Protein AF-D2Z6V6-F1 (afdb_monomer)

Organism: NCBI:txid469381

Solvent-accessible surface area (backbone atoms only — not comparable to full-atom values): 4238 Å² total; per-residue (Å²): 135,61,76,65,62,56,54,52,52,53,50,51,56,53,49,52,56,37,55,76,68,62,27,59,43,78,46,75,47,77,40,63,40,89,87,75,76,40,78,74,48,65,48,82,39,86,39,78,53,73,68,80,81,80,55,52,65,74,70,60,61,85,67,76,79,125

Radius of gyration: 18.35 Å; Cα contacts (8 Å, |Δi|>4): 50; chains: 1; bounding box: 37×40×53 Å

Nearest PDB structures (foldseek):
  6hq5-assembly1_A  TM=8.588E-01  e=1.177E-01  Bdellovibrio bacteriovorus HD100
  6hq7-assembly1_A  TM=8.811E-01  e=1.861E-01  Bdellovibrio bacteriovorus HD100
  3jss-assembly1_A-2  TM=5.690E-01  e=2.913E+00  Mus musculus
  3juz-assembly1_A-2  TM=5.763E-01  e=5.987E+00  Mus musculus

InterPro domains:
  IPR035919 EAL domain superfamily [SSF141868] (15-52)

pLDDT: mean 73.63, std 18.59, range [36.22, 97.0]

Foldseek 3Di:
DDPVVVVVVVVVVVVVVCVVVVQKDWDWDFDADPPPRDGPDTDIDIDGHPDPDPCPCVPPVVPPDD

Mean predicted aligned error: 12.36 Å

Structure (mmCIF, N/CA/C/O backbone):
data_AF-D2Z6V6-F1
#
_entry.id   AF-D2Z6V6-F1
#
loop_
_atom_site.group_PDB
_atom_site.id
_atom_site.type_symbol
_atom_site.label_atom_id
_atom_site.label_alt_id
_atom_site.label_comp_id
_atom_site.label_asym_id
_atom_site.label_entity_id
_atom_site.label_seq_id
_atom_site.pdbx_PDB_ins_code
_atom_site.Cartn_x
_atom_site.Cartn_y
_atom_site.Cartn_z
_atom_site.occupancy
_atom_site.B_iso_or_equiv
_atom_site.auth_seq_id
_ato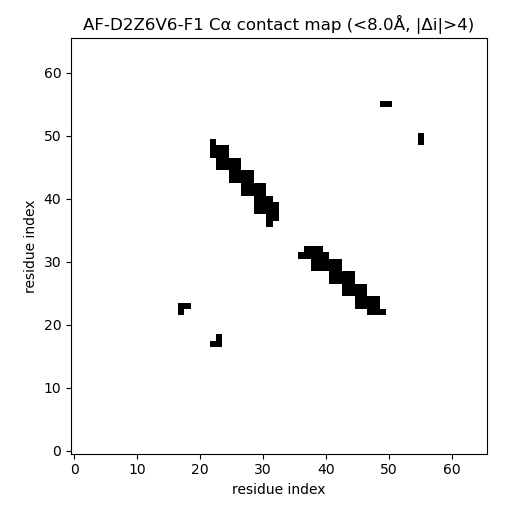m_site.auth_comp_id
_atom_site.auth_asym_id
_atom_site.auth_atom_id
_atom_site.pdbx_PDB_model_num
ATOM 1 N N . MET A 1 1 ? 0.183 12.624 36.698 1.00 53.72 1 MET A N 1
ATOM 2 C CA . MET A 1 1 ? -0.031 12.172 35.306 1.00 53.72 1 MET A CA 1
ATOM 3 C C . MET A 1 1 ? 0.509 13.262 34.398 1.00 53.72 1 MET A C 1
ATOM 5 O O . MET A 1 1 ? 0.125 14.408 34.598 1.00 53.72 1 MET A O 1
ATOM 9 N N . SER A 1 2 ? 1.470 12.964 33.521 1.00 61.91 2 SER A N 1
ATOM 10 C CA . SER A 1 2 ? 2.047 13.977 32.626 1.00 61.91 2 SER A CA 1
ATOM 11 C C . SER A 1 2 ? 1.130 14.176 31.414 1.00 61.91 2 SER A C 1
ATOM 13 O O . SER A 1 2 ? 0.422 13.257 31.009 1.00 61.91 2 SER A O 1
ATOM 15 N N . GLY A 1 3 ? 1.116 15.374 30.823 1.00 57.16 3 GLY A N 1
ATOM 16 C CA . GLY A 1 3 ? 0.279 15.665 29.647 1.00 57.16 3 GLY A CA 1
ATOM 17 C C . GLY A 1 3 ? 0.565 14.763 28.435 1.00 57.16 3 GLY A C 1
ATOM 18 O O . GLY A 1 3 ? -0.313 14.576 27.598 1.00 57.16 3 GLY A O 1
ATOM 19 N N . ALA A 1 4 ? 1.750 14.144 28.379 1.00 62.09 4 ALA A N 1
ATOM 20 C CA . ALA A 1 4 ? 2.119 13.158 27.363 1.00 62.09 4 ALA A CA 1
ATOM 21 C C . ALA A 1 4 ? 1.256 11.884 27.431 1.00 62.09 4 ALA A C 1
ATOM 23 O O . ALA A 1 4 ? 0.819 11.387 26.398 1.00 62.09 4 ALA A O 1
ATOM 24 N N . THR A 1 5 ? 0.919 11.408 28.636 1.00 65.19 5 THR A N 1
ATOM 25 C CA . THR A 1 5 ? 0.151 10.162 28.817 1.00 65.19 5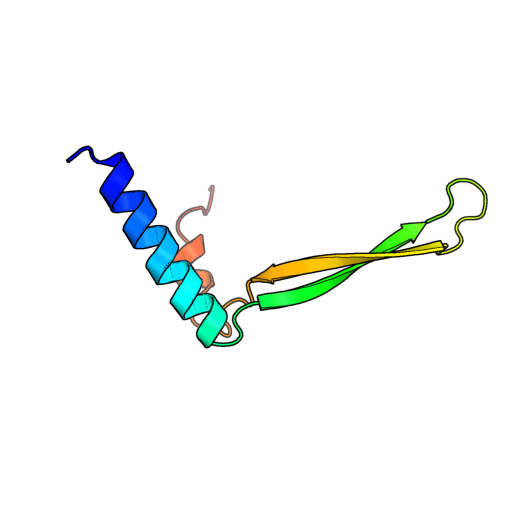 THR A CA 1
ATOM 26 C C . THR A 1 5 ? -1.291 10.293 28.320 1.00 65.19 5 THR A C 1
ATOM 28 O O . THR A 1 5 ? -1.878 9.335 27.834 1.00 65.19 5 THR A O 1
ATOM 31 N N . ILE A 1 6 ? -1.875 11.490 28.417 1.00 67.12 6 ILE A N 1
ATOM 32 C CA . ILE A 1 6 ? -3.250 11.749 27.975 1.00 67.12 6 ILE A CA 1
ATOM 33 C C . ILE A 1 6 ? -3.328 11.760 26.441 1.00 67.12 6 ILE A C 1
ATOM 35 O O . ILE A 1 6 ? -4.225 11.142 25.873 1.00 67.12 6 ILE A O 1
ATOM 39 N N . LEU A 1 7 ? -2.375 12.405 25.759 1.00 64.44 7 LEU A N 1
ATOM 40 C CA . LEU A 1 7 ? -2.341 12.468 24.292 1.00 64.44 7 LEU A CA 1
ATOM 41 C C . LEU A 1 7 ? -2.135 11.091 23.646 1.00 64.44 7 LEU A C 1
ATOM 43 O O . LEU A 1 7 ? -2.771 10.799 22.636 1.00 64.44 7 LEU A O 1
ATOM 47 N N . GLU A 1 8 ? -1.304 10.235 24.242 1.00 67.69 8 GLU A N 1
ATOM 48 C CA . GLU A 1 8 ? -1.099 8.859 23.771 1.00 67.69 8 GLU A CA 1
ATOM 49 C C . GLU A 1 8 ? -2.378 8.015 23.869 1.00 67.69 8 GLU A C 1
ATOM 51 O O . GLU A 1 8 ? -2.712 7.297 22.927 1.00 67.69 8 GLU A O 1
ATOM 56 N N . ILE A 1 9 ? -3.135 8.150 24.964 1.00 69.62 9 ILE A N 1
ATOM 57 C CA . ILE A 1 9 ? -4.419 7.454 25.155 1.00 69.62 9 ILE A CA 1
ATOM 58 C C . ILE A 1 9 ? -5.472 7.955 24.157 1.00 69.62 9 ILE A C 1
ATOM 60 O O . ILE A 1 9 ? -6.223 7.167 23.585 1.00 69.62 9 ILE A O 1
ATOM 64 N N . PHE A 1 10 ? -5.537 9.265 23.910 1.00 68.88 10 PHE A N 1
ATOM 65 C CA . PHE A 1 10 ? -6.459 9.798 22.904 1.00 68.88 10 PHE A CA 1
ATOM 66 C C . PHE A 1 10 ? -6.101 9.326 21.491 1.00 68.88 10 PHE A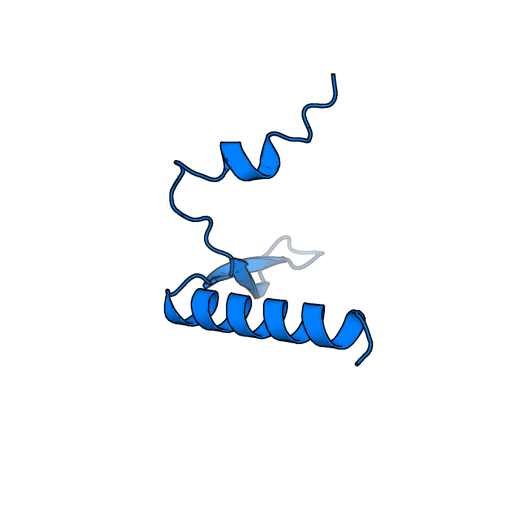 C 1
ATOM 68 O O . PHE A 1 10 ? -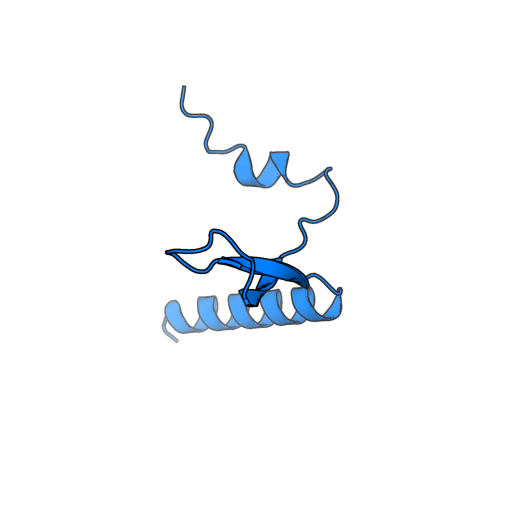6.998 8.994 20.713 1.00 68.88 10 PHE A O 1
ATOM 75 N N . LEU A 1 11 ? -4.807 9.260 21.163 1.00 74.69 11 LEU A N 1
ATOM 76 C CA . LEU A 1 11 ? -4.340 8.787 19.864 1.00 74.69 11 LEU A CA 1
ATOM 77 C C . LEU A 1 11 ? -4.623 7.292 19.665 1.00 74.69 11 LEU A C 1
ATOM 79 O O . LEU A 1 11 ? -5.038 6.899 18.574 1.00 74.69 11 LEU A O 1
ATOM 83 N N . SER A 1 12 ? -4.449 6.468 20.704 1.00 78.62 12 SER A N 1
ATOM 84 C CA . SER A 1 12 ? -4.718 5.029 20.628 1.00 78.62 12 SER A CA 1
ATOM 85 C C . SER A 1 12 ? -6.208 4.734 20.438 1.00 78.62 12 SER A C 1
ATOM 87 O O . SER A 1 12 ? -6.560 3.988 19.525 1.00 78.62 12 SER A O 1
ATOM 89 N N . CYS A 1 13 ? -7.089 5.388 21.202 1.00 79.31 13 CYS A N 1
ATOM 90 C CA . CYS A 1 13 ? -8.539 5.249 21.047 1.00 79.31 13 CYS A CA 1
ATOM 91 C C . CYS A 1 13 ? -9.023 5.716 19.66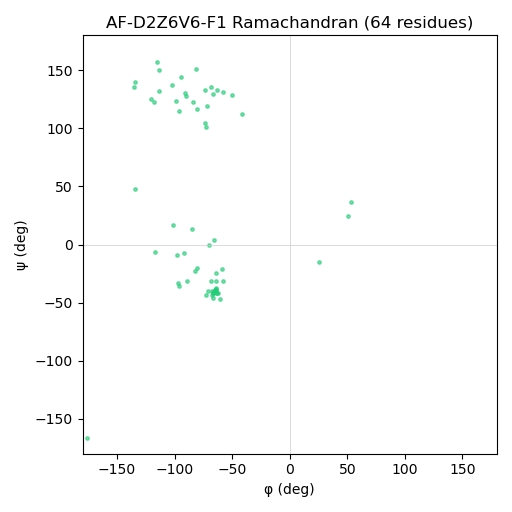4 1.00 79.31 13 CYS A C 1
ATOM 93 O O . CYS A 1 13 ? -9.862 5.064 19.040 1.00 79.31 13 CYS A O 1
ATOM 95 N N . ALA A 1 14 ? -8.490 6.836 19.161 1.00 78.69 14 ALA A N 1
ATOM 96 C CA . ALA A 1 14 ? -8.846 7.350 17.841 1.00 78.69 14 ALA A CA 1
ATOM 97 C C . ALA A 1 14 ? -8.390 6.411 16.712 1.00 78.69 14 ALA A C 1
ATOM 99 O O . ALA A 1 14 ? -9.136 6.195 15.756 1.00 78.69 14 ALA A O 1
ATOM 100 N N . LEU A 1 15 ? -7.189 5.833 16.825 1.00 81.19 15 LEU A N 1
ATOM 101 C CA . LEU A 1 15 ? -6.672 4.869 15.856 1.00 81.19 15 LEU A CA 1
ATOM 102 C C . LEU A 1 15 ? -7.485 3.570 15.864 1.00 81.19 15 LEU A C 1
ATOM 104 O O . LEU A 1 15 ? -7.796 3.046 14.797 1.00 81.19 15 LEU A O 1
ATOM 108 N N . GLU A 1 16 ? -7.857 3.061 17.038 1.00 84.81 16 GLU A N 1
ATOM 109 C CA . GLU A 1 16 ? -8.660 1.843 17.148 1.00 84.81 16 GLU A CA 1
ATOM 110 C C . GLU A 1 16 ? -10.024 2.007 16.466 1.00 84.81 16 GLU A C 1
ATOM 112 O O . GLU A 1 16 ? -10.422 1.174 15.650 1.00 84.81 16 GLU A O 1
ATOM 117 N N . GLU A 1 17 ? -10.714 3.116 16.729 1.00 82.00 17 GLU A N 1
ATOM 118 C CA . GLU A 1 17 ? -11.993 3.416 16.085 1.00 82.00 17 GLU A CA 1
ATOM 119 C C . GLU A 1 17 ? -11.837 3.603 14.567 1.00 82.00 17 GLU A C 1
ATOM 121 O O . GLU A 1 17 ? -12.674 3.151 13.780 1.00 82.00 17 GLU A O 1
ATOM 126 N N . PHE A 1 18 ? -10.736 4.220 14.132 1.00 79.50 18 PHE A N 1
ATOM 127 C CA . PHE A 1 18 ? -10.412 4.376 12.717 1.00 79.50 18 PHE A CA 1
ATOM 128 C C . PHE A 1 18 ? -10.200 3.026 12.017 1.00 79.50 18 PHE A C 1
ATOM 130 O O . PHE A 1 18 ? -10.704 2.815 10.912 1.00 79.50 18 PHE A O 1
ATOM 137 N N . LEU A 1 19 ? -9.512 2.086 12.670 1.00 83.62 19 LEU A N 1
ATOM 138 C CA . LEU A 1 19 ? -9.310 0.728 12.163 1.00 83.62 19 LEU A CA 1
ATOM 139 C C . LEU A 1 19 ? -10.623 -0.065 12.114 1.00 83.62 19 LEU A C 1
ATOM 141 O O . LEU A 1 19 ? -10.909 -0.691 11.095 1.00 83.62 19 LEU A O 1
ATOM 145 N N . ARG A 1 20 ? -11.461 0.015 13.159 1.00 84.56 20 ARG A N 1
ATOM 146 C CA . ARG A 1 20 ? -12.773 -0.664 13.214 1.00 84.56 20 ARG A CA 1
ATOM 147 C C . ARG A 1 20 ? -13.705 -0.259 12.072 1.00 84.56 20 ARG A C 1
ATOM 149 O O . ARG A 1 20 ? -14.497 -1.072 11.606 1.00 84.56 20 ARG A O 1
ATOM 156 N N . ARG A 1 21 ? -13.602 0.983 11.593 1.00 84.00 21 ARG A N 1
ATOM 157 C CA . ARG A 1 21 ? -14.415 1.515 10.485 1.00 84.00 21 ARG A CA 1
ATOM 158 C C . ARG A 1 21 ? -13.858 1.205 9.094 1.00 84.00 21 ARG A C 1
ATOM 160 O O . ARG A 1 21 ? -14.302 1.821 8.128 1.00 84.00 21 ARG A O 1
ATOM 167 N N . ASN A 1 22 ? -12.887 0.296 8.970 1.00 81.25 22 ASN A N 1
ATOM 168 C CA . ASN A 1 22 ? -12.144 0.065 7.726 1.00 81.25 22 ASN A CA 1
ATOM 169 C C . ASN A 1 22 ? -11.537 1.366 7.171 1.00 81.25 22 ASN A C 1
ATOM 171 O O . ASN A 1 22 ? -11.475 1.586 5.962 1.00 81.25 22 ASN A O 1
ATOM 175 N N . GLY A 1 23 ? -11.085 2.248 8.070 1.00 81.38 23 GLY A N 1
ATOM 176 C CA . GLY A 1 23 ? -10.496 3.535 7.724 1.00 81.38 23 GLY A CA 1
ATOM 177 C C . GLY A 1 23 ? -9.125 3.419 7.064 1.00 81.38 23 GLY A C 1
ATOM 178 O O . GLY A 1 23 ? -8.551 4.434 6.711 1.00 81.38 23 GLY A O 1
ATOM 179 N N . VAL A 1 24 ? -8.566 2.225 6.864 1.00 86.56 24 VAL A N 1
ATOM 180 C CA . VAL A 1 24 ? -7.272 2.040 6.195 1.00 86.56 24 VAL A CA 1
ATOM 181 C C . VAL A 1 24 ? -7.473 1.308 4.876 1.00 86.56 24 VAL A C 1
ATOM 183 O O . VAL A 1 24 ? -8.128 0.273 4.823 1.00 86.56 24 VAL A O 1
ATOM 186 N N . LYS A 1 25 ? -6.859 1.829 3.814 1.00 87.94 25 LYS A N 1
ATOM 187 C CA . LYS A 1 25 ? -6.704 1.143 2.531 1.00 87.94 25 LYS A CA 1
ATOM 188 C C . LYS A 1 25 ? -5.235 0.845 2.266 1.00 87.94 25 LYS A C 1
ATOM 190 O O . LYS A 1 25 ? -4.358 1.617 2.658 1.00 87.94 25 LYS A O 1
ATOM 195 N N . THR A 1 26 ? -4.982 -0.229 1.537 1.00 92.19 26 THR A N 1
ATOM 196 C CA . THR A 1 26 ? -3.654 -0.532 1.004 1.00 92.19 26 THR A CA 1
ATOM 197 C C . THR A 1 26 ? -3.516 0.086 -0.382 1.00 92.19 26 THR A C 1
ATOM 199 O O . THR A 1 26 ? -4.389 -0.077 -1.233 1.00 92.19 26 THR A O 1
ATOM 202 N N . VAL A 1 27 ? -2.426 0.812 -0.609 1.00 93.06 27 VAL A N 1
ATOM 203 C CA . VAL A 1 27 ? -2.003 1.273 -1.937 1.00 93.06 27 VAL A CA 1
ATOM 204 C C . VAL A 1 27 ? -0.670 0.621 -2.289 1.00 93.06 27 VAL A C 1
ATOM 206 O O . VAL A 1 27 ? 0.064 0.211 -1.394 1.00 93.06 27 VAL A O 1
ATOM 209 N N . PHE A 1 28 ? -0.355 0.523 -3.577 1.00 96.12 28 PHE A N 1
ATOM 210 C CA . PHE A 1 28 ? 0.845 -0.163 -4.051 1.00 96.12 28 PHE A CA 1
ATOM 211 C C . PHE A 1 28 ? 1.759 0.815 -4.783 1.00 96.12 28 PHE A C 1
ATOM 213 O O . PHE A 1 28 ? 1.339 1.446 -5.753 1.00 96.12 28 PHE A O 1
ATOM 220 N N . GLN A 1 29 ? 3.000 0.943 -4.318 1.00 96.12 29 GLN A N 1
ATOM 221 C CA . GLN A 1 29 ? 4.034 1.743 -4.971 1.00 96.12 29 GLN A CA 1
ATOM 222 C C . GLN A 1 29 ? 4.934 0.822 -5.808 1.00 96.12 29 GLN A C 1
ATOM 224 O O . GLN A 1 29 ? 5.475 -0.135 -5.256 1.00 96.12 29 GLN A O 1
ATOM 229 N N . PRO A 1 30 ? 5.102 1.056 -7.123 1.00 94.44 30 PRO A N 1
ATOM 230 C CA . PRO A 1 30 ? 5.954 0.211 -7.952 1.00 94.44 30 PRO A CA 1
ATOM 231 C C . PRO A 1 30 ? 7.430 0.378 -7.578 1.00 94.44 30 PRO A C 1
ATOM 233 O O . PRO A 1 30 ? 7.928 1.496 -7.448 1.00 94.44 30 PRO A O 1
ATOM 236 N N . VAL A 1 31 ? 8.134 -0.746 -7.471 1.00 94.88 31 VAL A N 1
ATOM 237 C CA . VAL A 1 31 ? 9.594 -0.810 -7.384 1.00 94.88 31 VAL A CA 1
ATOM 238 C C . VAL 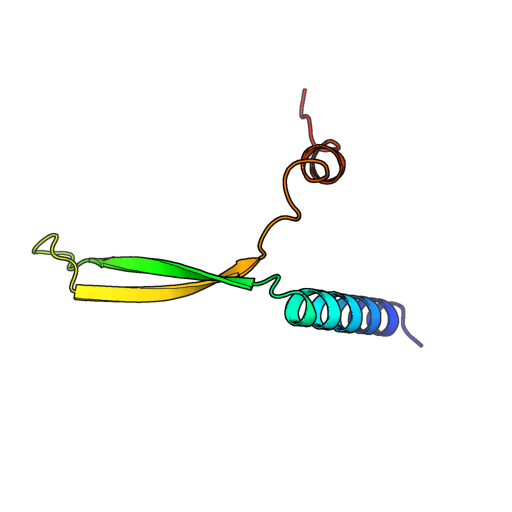A 1 31 ? 10.115 -1.067 -8.790 1.00 94.88 31 VAL A C 1
ATOM 240 O O . VAL A 1 31 ? 9.823 -2.103 -9.395 1.00 94.88 31 VAL A O 1
ATOM 243 N N . VAL A 1 32 ? 10.846 -0.095 -9.327 1.00 94.69 32 VAL A N 1
ATOM 244 C CA . VAL A 1 32 ? 11.363 -0.132 -10.696 1.00 94.69 32 VAL A CA 1
ATOM 245 C C . VAL A 1 32 ? 12.840 -0.499 -10.700 1.00 94.69 32 VAL A C 1
ATOM 247 O O . VAL A 1 32 ? 13.614 0.001 -9.886 1.00 94.69 32 VAL A O 1
ATOM 250 N N . ASP A 1 33 ? 13.228 -1.373 -11.626 1.00 91.31 33 ASP A N 1
ATOM 251 C CA . ASP A 1 33 ? 14.634 -1.609 -11.933 1.00 91.31 33 ASP A CA 1
ATOM 252 C C . ASP A 1 33 ? 15.244 -0.346 -12.557 1.00 91.31 33 ASP A C 1
ATOM 254 O O . ASP A 1 33 ? 14.702 0.213 -13.516 1.00 91.31 33 ASP A O 1
ATOM 258 N N . PHE A 1 34 ? 16.380 0.087 -12.011 1.00 83.88 34 PHE A N 1
ATOM 259 C CA . PHE A 1 34 ? 17.069 1.312 -12.406 1.00 83.88 34 PHE A CA 1
ATOM 260 C C . PHE A 1 34 ? 17.574 1.263 -13.854 1.00 83.88 34 PHE A C 1
ATOM 262 O O . PHE A 1 34 ? 17.611 2.292 -14.524 1.00 83.88 34 PHE A O 1
ATOM 269 N N . PHE A 1 35 ? 17.938 0.080 -14.358 1.00 85.94 35 PHE A N 1
ATOM 270 C CA . PHE A 1 35 ? 18.557 -0.060 -15.680 1.00 85.94 35 PHE A CA 1
ATOM 271 C C . PHE A 1 35 ? 17.563 -0.437 -16.783 1.00 85.94 35 PHE A C 1
ATOM 273 O O . PHE A 1 35 ? 17.725 -0.011 -17.925 1.00 85.94 35 PHE A O 1
ATOM 280 N N . GLY A 1 36 ? 16.531 -1.222 -16.466 1.00 79.50 36 GLY A N 1
ATOM 281 C CA . GLY A 1 36 ? 15.552 -1.698 -17.442 1.00 79.50 36 GLY A CA 1
ATOM 282 C C . GLY A 1 36 ? 14.246 -0.907 -17.509 1.00 79.50 36 GLY A C 1
ATOM 283 O O . GLY A 1 36 ? 13.432 -1.202 -18.383 1.00 79.50 36 GLY A O 1
ATOM 284 N N . ALA A 1 37 ? 14.003 0.030 -16.581 1.00 82.81 37 ALA A N 1
ATOM 285 C CA . ALA A 1 37 ? 12.711 0.708 -16.397 1.00 82.81 37 ALA A CA 1
ATOM 286 C C . ALA A 1 37 ? 11.513 -0.265 -16.296 1.00 82.81 37 ALA A C 1
ATOM 288 O O . ALA A 1 37 ? 10.370 0.081 -16.599 1.00 82.81 37 ALA A O 1
ATOM 289 N N . LYS A 1 38 ? 11.774 -1.510 -15.881 1.00 92.81 38 LYS A N 1
ATOM 290 C CA . LYS A 1 38 ? 10.764 -2.552 -15.689 1.00 92.81 38 LYS A CA 1
ATOM 291 C C . LYS A 1 38 ? 10.317 -2.563 -14.236 1.00 92.81 38 LYS A C 1
ATOM 293 O O . LYS A 1 38 ? 11.123 -2.364 -13.329 1.00 92.81 38 LYS A O 1
ATOM 298 N N . ILE A 1 39 ? 9.034 -2.835 -14.015 1.00 94.44 39 ILE A N 1
ATOM 299 C CA . ILE A 1 39 ? 8.503 -3.059 -12.670 1.00 94.44 39 ILE A CA 1
ATOM 300 C C . ILE A 1 39 ? 9.011 -4.419 -12.189 1.00 94.44 39 ILE A C 1
ATOM 302 O O . ILE A 1 39 ? 8.729 -5.440 -12.814 1.00 94.44 39 ILE A O 1
ATOM 306 N N . TRP A 1 40 ? 9.767 -4.418 -11.093 1.00 94.19 40 TRP A N 1
ATOM 307 C CA . TRP A 1 40 ? 10.255 -5.632 -10.437 1.00 94.19 40 TRP A CA 1
ATOM 308 C C . TRP A 1 40 ? 9.263 -6.140 -9.385 1.00 94.19 40 TRP A C 1
ATOM 310 O O . TRP A 1 40 ? 9.116 -7.342 -9.184 1.00 94.19 40 TRP A O 1
ATOM 320 N N . GLY A 1 41 ? 8.536 -5.220 -8.750 1.00 94.75 41 GLY A N 1
ATOM 321 C CA . GLY A 1 41 ? 7.526 -5.544 -7.753 1.00 94.75 41 GLY A CA 1
ATOM 322 C C . GLY A 1 41 ? 6.779 -4.313 -7.257 1.00 94.75 41 GLY A C 1
ATOM 323 O O . GLY A 1 41 ? 6.876 -3.235 -7.843 1.00 94.75 41 GLY A O 1
ATOM 324 N N . TYR A 1 42 ? 6.042 -4.482 -6.162 1.00 97.00 42 TYR A N 1
ATOM 325 C CA . TYR A 1 42 ? 5.294 -3.411 -5.511 1.00 97.00 42 TYR A CA 1
ATOM 326 C C . TYR A 1 42 ? 5.509 -3.441 -4.001 1.00 97.00 42 TYR A C 1
ATOM 328 O O . TYR A 1 42 ? 5.484 -4.505 -3.386 1.00 97.00 42 TYR A O 1
ATOM 336 N N . GLU A 1 43 ? 5.652 -2.265 -3.402 1.00 96.19 43 GLU A N 1
ATOM 337 C CA . GLU A 1 43 ? 5.581 -2.071 -1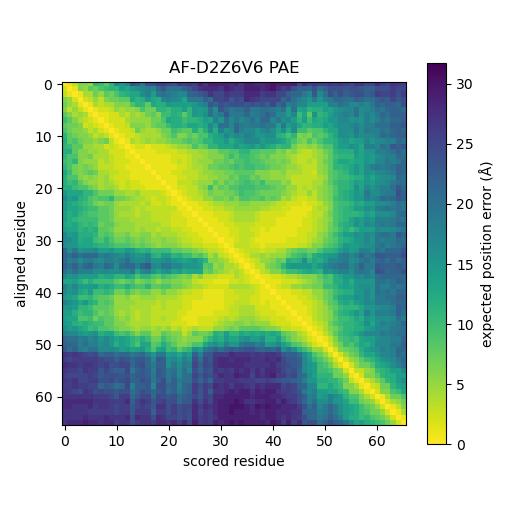.959 1.00 96.19 43 GLU A CA 1
ATOM 338 C C . GLU A 1 43 ? 4.132 -1.776 -1.552 1.00 96.19 43 GLU A C 1
ATOM 340 O O . GLU A 1 43 ? 3.485 -0.884 -2.109 1.00 96.19 43 GLU A O 1
ATOM 345 N N . ALA A 1 44 ? 3.609 -2.532 -0.584 1.00 96.19 44 ALA A N 1
ATOM 346 C CA . ALA A 1 44 ? 2.282 -2.313 -0.022 1.00 96.19 44 ALA A CA 1
ATOM 347 C C . ALA A 1 44 ? 2.341 -1.248 1.084 1.00 96.19 44 ALA A C 1
ATOM 349 O O . ALA A 1 44 ? 3.045 -1.406 2.076 1.00 96.19 44 ALA A O 1
ATOM 350 N N . LEU A 1 45 ? 1.562 -0.178 0.935 1.00 93.88 45 LEU A N 1
ATOM 351 C CA . LEU A 1 45 ? 1.547 0.967 1.841 1.00 93.88 45 LEU A CA 1
ATOM 352 C C . LEU A 1 45 ? 0.154 1.166 2.441 1.00 93.88 45 LEU A C 1
ATOM 354 O O . LEU A 1 45 ? -0.828 1.356 1.719 1.00 93.88 45 LEU A O 1
ATOM 358 N N . SER A 1 46 ? 0.068 1.202 3.769 1.00 91.25 46 SER A N 1
ATOM 359 C CA . SER A 1 46 ? -1.165 1.555 4.480 1.00 91.25 46 SER A CA 1
ATOM 360 C C . SER A 1 46 ? -1.437 3.060 4.383 1.00 91.25 46 SER A C 1
ATOM 362 O O . SER A 1 46 ? -0.547 3.893 4.596 1.00 91.25 46 SER A O 1
ATOM 364 N N . ARG A 1 47 ? -2.676 3.434 4.052 1.00 88.12 47 ARG A N 1
ATOM 365 C CA . ARG A 1 47 ? -3.133 4.826 3.950 1.00 88.12 47 ARG A CA 1
ATOM 366 C C . ARG A 1 47 ? -4.488 4.993 4.615 1.00 88.12 47 ARG A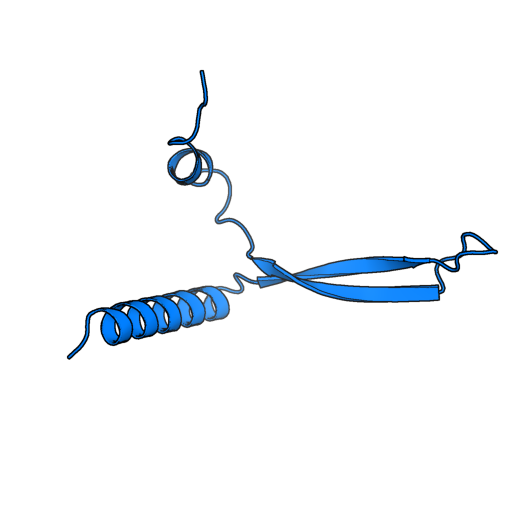 C 1
ATOM 368 O O . ARG A 1 47 ? -5.393 4.199 4.380 1.00 88.12 47 ARG A O 1
ATOM 375 N N . GLY A 1 48 ? -4.641 6.063 5.390 1.00 84.25 48 GLY A N 1
ATOM 376 C CA . GLY A 1 48 ? -5.943 6.453 5.912 1.00 84.25 48 GLY A CA 1
ATOM 377 C C . GLY A 1 48 ? -6.904 6.825 4.780 1.00 84.25 48 GLY A C 1
ATOM 378 O O . GLY A 1 48 ? -6.542 7.559 3.859 1.00 84.25 48 GLY A O 1
ATOM 379 N N . VAL A 1 49 ? -8.122 6.301 4.834 1.00 76.44 49 VAL A N 1
ATOM 380 C CA . VAL A 1 49 ? -9.236 6.668 3.974 1.00 76.44 49 VAL A CA 1
ATOM 381 C C . VAL A 1 49 ? -9.836 7.947 4.548 1.00 76.44 49 VAL A C 1
ATOM 383 O O . VAL A 1 49 ? -10.327 7.946 5.680 1.00 76.44 49 VAL A O 1
ATOM 386 N N . PRO A 1 50 ? -9.793 9.053 3.796 1.00 62.94 50 PRO A N 1
ATOM 387 C CA . PRO A 1 50 ? -10.476 10.261 4.202 1.00 62.94 50 PRO A CA 1
ATOM 388 C C . PRO A 1 50 ? -11.980 9.989 4.395 1.00 62.94 50 PRO A C 1
ATOM 390 O O . PRO A 1 50 ? -12.577 9.417 3.481 1.00 62.94 50 PRO A O 1
ATOM 393 N N . PRO A 1 51 ? -12.634 10.390 5.514 1.00 59.22 51 PRO A N 1
ATOM 394 C CA . PRO A 1 51 ? -14.097 10.387 5.580 1.00 59.22 51 PRO A CA 1
ATOM 395 C C . PRO A 1 51 ? -14.661 11.102 4.348 1.00 59.22 51 PRO A C 1
ATOM 397 O O . PRO A 1 51 ? -14.192 12.188 4.011 1.00 59.22 51 PRO A O 1
ATOM 400 N N . SER A 1 52 ? -15.598 10.461 3.646 1.00 59.16 52 SER A N 1
ATOM 401 C CA . SER A 1 52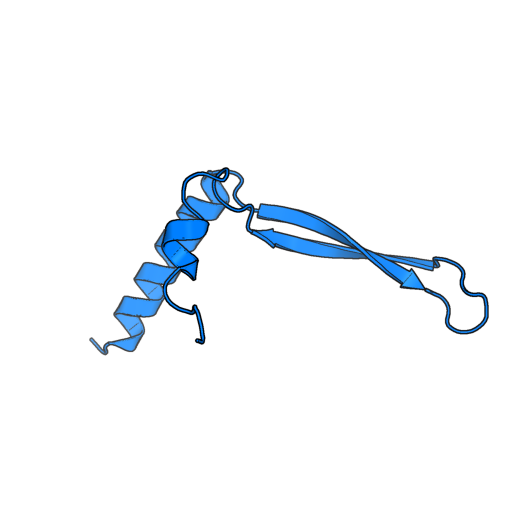 ? -16.145 10.901 2.356 1.00 59.16 52 SER A CA 1
ATOM 402 C C . SER A 1 52 ? -16.392 12.414 2.320 1.00 59.16 52 SER A C 1
ATOM 404 O O . SER A 1 52 ? -17.235 12.890 3.070 1.00 59.16 52 SER A O 1
ATOM 406 N N . SER A 1 53 ? -15.603 13.117 1.493 1.00 50.69 53 SER A N 1
ATOM 407 C CA . SER A 1 53 ? -15.664 14.484 0.914 1.00 50.69 53 SER A CA 1
ATOM 408 C C . SER A 1 53 ? -16.411 15.660 1.574 1.00 50.69 53 SER A C 1
ATOM 410 O O . SER A 1 53 ? -16.137 16.793 1.190 1.00 50.69 53 SER A O 1
ATOM 412 N N . THR A 1 54 ? -17.298 15.487 2.546 1.00 47.22 54 THR A N 1
ATOM 413 C CA . THR A 1 54 ? -18.015 16.593 3.194 1.00 47.22 54 THR A CA 1
ATOM 414 C C . THR A 1 54 ? -17.176 17.263 4.286 1.00 47.22 54 THR A C 1
ATOM 416 O O . THR A 1 54 ? -17.377 18.439 4.567 1.00 47.22 54 THR A O 1
ATOM 419 N N . THR A 1 55 ? -16.184 16.568 4.859 1.00 48.56 55 THR A N 1
ATOM 420 C CA . THR A 1 55 ? -15.504 17.041 6.086 1.00 48.56 55 THR A CA 1
ATOM 421 C C . THR A 1 55 ? -14.006 17.341 5.927 1.00 48.56 55 THR A C 1
ATOM 423 O O . THR A 1 55 ? -13.389 17.889 6.841 1.00 48.56 55 THR A O 1
ATOM 426 N N . TRP A 1 56 ? -13.387 17.039 4.779 1.00 43.66 56 TRP A N 1
ATOM 427 C CA . TRP A 1 56 ? -11.949 17.309 4.578 1.00 43.66 56 TRP A CA 1
ATOM 428 C C . TRP A 1 56 ? -11.634 18.790 4.448 1.00 43.66 56 TRP A C 1
ATOM 430 O O . TRP A 1 56 ? -10.692 19.275 5.072 1.00 43.66 56 TRP A O 1
ATOM 440 N N . TRP A 1 57 ? -12.485 19.529 3.737 1.00 43.22 57 TRP A N 1
ATOM 441 C CA . TRP A 1 57 ? -12.343 20.977 3.596 1.00 43.22 57 TRP A CA 1
ATOM 442 C C . TRP A 1 57 ? -12.496 21.725 4.928 1.00 43.22 57 TRP A C 1
ATOM 444 O O . TRP A 1 57 ? -11.920 22.796 5.091 1.00 43.22 57 TRP A O 1
ATOM 454 N N . SER A 1 58 ? -13.200 21.151 5.911 1.00 46.88 58 SER A N 1
ATOM 455 C CA . SER A 1 58 ? -13.328 21.741 7.250 1.00 46.88 58 SER A CA 1
ATOM 456 C C . SER A 1 58 ? -12.132 21.484 8.171 1.00 46.88 58 SER A C 1
ATOM 458 O O . SER A 1 58 ? -11.952 22.235 9.126 1.00 46.88 58 SER A O 1
ATOM 460 N N . TRP A 1 59 ? -11.301 20.465 7.908 1.00 42.22 59 TRP A N 1
ATOM 461 C CA . TRP A 1 59 ? -10.155 20.140 8.772 1.00 42.22 59 TRP A CA 1
ATOM 462 C C . TRP A 1 59 ? -8.838 20.751 8.271 1.00 42.22 59 TRP A C 1
ATOM 464 O O . TRP A 1 59 ? -8.045 21.236 9.073 1.00 42.22 59 TRP A O 1
ATOM 474 N N . THR A 1 60 ? -8.629 20.826 6.951 1.00 50.44 60 THR A N 1
ATOM 475 C CA . THR A 1 60 ? -7.452 21.485 6.345 1.00 50.44 60 THR A CA 1
ATOM 476 C C . THR A 1 60 ? -7.673 22.963 6.005 1.00 50.44 60 THR A C 1
ATOM 478 O O . THR A 1 60 ? -6.717 23.669 5.690 1.00 50.44 60 THR A O 1
ATOM 481 N N . GLY A 1 61 ? -8.904 23.477 6.129 1.00 38.50 61 GLY A N 1
ATOM 482 C CA . GLY A 1 61 ? -9.274 24.863 5.810 1.00 38.50 61 GLY A CA 1
ATOM 483 C C . GLY A 1 61 ? -8.650 25.954 6.693 1.00 38.50 61 GLY A C 1
ATOM 484 O O . GLY A 1 61 ? -8.965 27.125 6.509 1.00 38.50 61 GLY A O 1
ATOM 485 N N . ARG A 1 62 ? -7.763 25.603 7.636 1.00 44.38 62 ARG A N 1
ATOM 486 C CA . ARG A 1 62 ? -7.022 26.555 8.481 1.00 44.38 62 ARG A CA 1
ATOM 487 C C . ARG A 1 62 ? -5.570 26.784 8.033 1.00 44.38 62 ARG A C 1
ATOM 489 O O . ARG A 1 62 ? -4.791 27.297 8.817 1.00 44.38 62 ARG A O 1
ATOM 496 N N . ASN A 1 63 ? -5.219 26.410 6.800 1.00 43.47 63 ASN A N 1
ATOM 497 C CA . ASN A 1 63 ? -3.937 26.741 6.162 1.00 43.47 63 ASN A CA 1
ATOM 498 C C . ASN A 1 63 ? -4.150 27.239 4.719 1.00 43.47 63 ASN A C 1
ATOM 500 O O . ASN A 1 63 ? -3.495 26.773 3.785 1.00 43.47 63 ASN A O 1
ATOM 504 N N . ARG A 1 64 ? -5.086 28.178 4.516 1.00 36.22 64 ARG A N 1
ATOM 505 C CA . ARG A 1 64 ? -4.952 29.109 3.390 1.00 36.22 64 ARG A CA 1
ATOM 506 C C . ARG A 1 64 ? -3.836 30.076 3.775 1.00 36.22 64 ARG A C 1
ATOM 508 O O . ARG A 1 64 ? -4.034 30.925 4.633 1.00 36.22 64 ARG A O 1
ATOM 515 N N . TRP A 1 65 ? -2.651 29.841 3.225 1.00 43.09 65 TRP A N 1
ATOM 516 C CA . TRP A 1 65 ? -1.644 30.882 3.105 1.00 43.09 65 TRP A CA 1
ATOM 517 C C . TRP A 1 65 ? -2.136 31.800 1.990 1.00 43.09 65 TRP A C 1
ATOM 519 O O . TRP A 1 65 ? -2.151 31.391 0.826 1.00 43.09 65 TRP A O 1
ATOM 529 N N . ASP A 1 66 ? -2.651 32.959 2.391 1.00 49.25 66 ASP A N 1
ATOM 530 C CA . ASP A 1 66 ? -2.639 34.152 1.548 1.00 49.25 66 ASP A CA 1
ATOM 531 C C . ASP A 1 66 ? -1.179 34.536 1.240 1.00 49.25 66 ASP A C 1
ATOM 533 O O . ASP A 1 66 ? -0.312 34.310 2.124 1.00 49.25 66 ASP A O 1
#

Secondary structure (DSSP, 8-state):
--HHHHHHHHHHHHHHHHHHTT-EEEEEEEEE-TTT--EEEEEEEEEEPPP-SSSHHHHHTT----

Sequence (66 aa):
MSGATILEIFLSCALEEFLRRNGVKTVFQPVVDFFGAKIWGYEALSRGVPPSSTTWWSWTGRNRWD